Protein AF-A0A1I7NCZ2-F1 (afdb_monomer_lite)

Sequence (89 aa):
MRDLIFVCAAAAIGFVGVMVLATPDRGASMVSRAIAGFGQNCNIKGNVSIGSGERIYHVPGQRYYAETTIRPEYGERWFCSEAEARSAG

Foldseek 3Di:
DVVVVVVVVVVVVVVLVVCCVVPVVVSVVVVCVVCVVVDQPLLKWWDADPVPRDIDIDHPPDPCSVVDDADCVSVIDGGRDVVVSVVVD

Structure (mmCIF, N/CA/C/O backbone):
data_AF-A0A1I7NCZ2-F1
#
_entry.id   AF-A0A1I7NCZ2-F1
#
loop_
_atom_site.group_PDB
_atom_site.id
_atom_site.type_symbol
_atom_site.label_atom_id
_atom_site.label_alt_id
_atom_site.label_comp_id
_atom_site.label_asym_id
_atom_site.label_entity_id
_atom_site.label_seq_id
_atom_site.pdbx_PDB_ins_code
_atom_site.Cartn_x
_atom_site.Cartn_y
_atom_site.Cartn_z
_atom_site.occupancy
_atom_site.B_iso_or_equiv
_atom_site.auth_seq_id
_atom_site.auth_comp_id
_atom_site.auth_asym_id
_atom_site.auth_atom_id
_atom_site.pdbx_PDB_model_num
ATOM 1 N N . MET A 1 1 ? 33.686 -21.018 -3.455 1.00 63.88 1 MET A N 1
ATOM 2 C CA . MET A 1 1 ? 32.701 -19.936 -3.179 1.00 63.88 1 MET A CA 1
ATOM 3 C C . MET A 1 1 ? 31.261 -20.381 -3.431 1.00 63.88 1 MET A C 1
ATOM 5 O O . MET A 1 1 ? 30.420 -20.094 -2.593 1.00 63.88 1 MET A O 1
ATOM 9 N N . ARG A 1 2 ? 30.962 -21.103 -4.524 1.00 62.09 2 ARG A N 1
ATOM 10 C CA . ARG A 1 2 ? 29.612 -21.633 -4.812 1.00 62.09 2 ARG A CA 1
ATOM 11 C C . ARG A 1 2 ? 29.158 -22.683 -3.787 1.00 62.09 2 ARG A C 1
ATOM 13 O O . ARG A 1 2 ? 28.018 -22.637 -3.350 1.00 62.09 2 ARG A O 1
ATOM 20 N N . ASP A 1 3 ? 30.070 -23.533 -3.322 1.00 69.94 3 ASP A N 1
ATOM 21 C CA . ASP A 1 3 ? 29.776 -24.611 -2.359 1.00 69.94 3 ASP A CA 1
ATOM 22 C C . ASP A 1 3 ? 29.358 -24.081 -0.982 1.00 69.94 3 ASP A C 1
ATOM 24 O O . ASP A 1 3 ? 28.463 -24.622 -0.342 1.00 69.94 3 ASP A O 1
ATOM 28 N N . LEU A 1 4 ? 29.940 -22.954 -0.560 1.00 65.69 4 LEU A N 1
ATOM 29 C CA . LEU A 1 4 ? 29.584 -22.290 0.694 1.00 65.69 4 LEU A CA 1
ATOM 30 C C . LEU A 1 4 ? 28.161 -21.713 0.649 1.00 65.69 4 LEU A C 1
ATOM 32 O O . LEU A 1 4 ? 27.433 -21.786 1.632 1.00 65.69 4 LEU A O 1
ATOM 36 N N . ILE A 1 5 ? 27.738 -21.192 -0.506 1.00 68.94 5 ILE A N 1
ATOM 37 C CA . ILE A 1 5 ? 26.373 -20.684 -0.698 1.00 68.94 5 ILE A CA 1
ATOM 38 C C . ILE A 1 5 ? 25.362 -21.836 -0.614 1.00 68.94 5 ILE A C 1
ATOM 40 O O . ILE A 1 5 ? 24.335 -21.692 0.047 1.00 68.94 5 ILE A O 1
ATOM 44 N N . PHE A 1 6 ? 25.665 -22.992 -1.217 1.00 67.56 6 PHE A N 1
ATOM 45 C CA . PHE A 1 6 ? 24.786 -24.167 -1.164 1.00 67.56 6 PHE A CA 1
ATOM 46 C C . PHE A 1 6 ? 24.638 -24.736 0.251 1.00 67.56 6 PHE A C 1
ATOM 48 O O . PHE A 1 6 ? 23.523 -25.057 0.663 1.00 67.56 6 PHE A O 1
ATOM 55 N N . VAL A 1 7 ? 25.728 -24.809 1.018 1.00 70.81 7 VAL A N 1
ATOM 56 C CA . VAL A 1 7 ? 25.695 -25.288 2.411 1.00 70.81 7 VAL A CA 1
ATOM 57 C C . VAL A 1 7 ? 24.873 -24.348 3.298 1.00 70.81 7 VAL A C 1
ATOM 59 O O . VAL A 1 7 ? 24.024 -24.808 4.062 1.00 70.81 7 VAL A O 1
ATOM 62 N N . CYS A 1 8 ? 25.053 -23.032 3.154 1.00 65.25 8 CYS A N 1
ATOM 63 C CA . CYS A 1 8 ? 24.271 -22.046 3.900 1.00 65.25 8 CYS A CA 1
ATOM 64 C C . CYS A 1 8 ? 22.778 -22.092 3.538 1.00 65.25 8 CYS A C 1
ATOM 66 O O . CYS A 1 8 ? 21.929 -22.012 4.425 1.00 65.25 8 CYS A O 1
ATOM 68 N N . ALA A 1 9 ? 22.448 -22.266 2.254 1.00 66.06 9 ALA A N 1
ATOM 69 C CA . ALA A 1 9 ? 2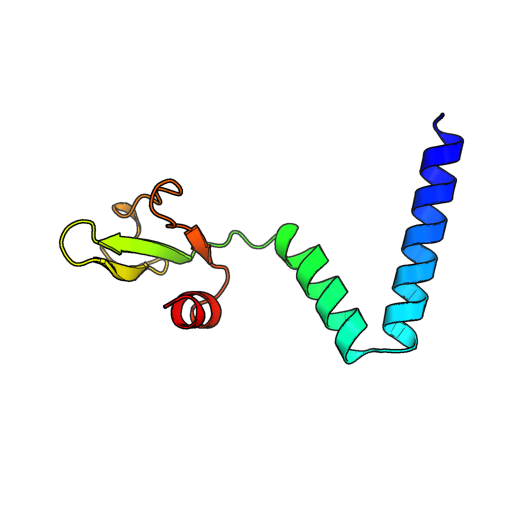1.063 -22.376 1.801 1.00 66.06 9 ALA A CA 1
ATOM 70 C C . ALA A 1 9 ? 20.374 -23.636 2.354 1.00 66.06 9 ALA A C 1
ATOM 72 O O . ALA A 1 9 ? 19.255 -23.551 2.858 1.00 66.06 9 ALA A O 1
ATOM 73 N N . ALA A 1 10 ? 21.051 -24.789 2.332 1.00 69.06 10 ALA A N 1
ATOM 74 C CA . ALA A 1 10 ? 20.511 -26.040 2.866 1.00 69.06 10 ALA A CA 1
ATOM 75 C C . ALA A 1 10 ? 20.281 -25.977 4.387 1.00 69.06 10 ALA A C 1
ATOM 77 O O . ALA A 1 10 ? 19.235 -26.411 4.874 1.00 69.06 10 ALA A O 1
ATOM 78 N N . ALA A 1 11 ? 21.216 -25.381 5.135 1.00 68.75 11 ALA A N 1
ATOM 79 C CA . ALA A 1 11 ? 21.080 -25.194 6.579 1.00 68.75 11 ALA A CA 1
ATOM 80 C C . ALA A 1 11 ? 19.917 -24.248 6.938 1.00 68.75 11 ALA A C 1
ATOM 82 O O . ALA A 1 11 ? 19.151 -24.534 7.860 1.00 68.75 11 ALA A O 1
ATOM 83 N N . ALA A 1 12 ? 19.737 -23.159 6.182 1.00 69.12 12 ALA A N 1
ATOM 84 C CA . ALA A 1 12 ? 18.634 -22.221 6.385 1.00 69.12 12 ALA A CA 1
ATOM 85 C C . ALA A 1 12 ? 17.265 -22.868 6.113 1.00 69.12 12 ALA A C 1
ATOM 87 O O . ALA A 1 12 ? 16.343 -22.715 6.913 1.00 69.12 12 ALA A O 1
ATOM 88 N N . ILE A 1 13 ? 17.140 -23.646 5.032 1.00 73.81 13 ILE A N 1
ATOM 89 C CA . ILE A 1 13 ? 15.897 -24.362 4.697 1.00 73.81 13 ILE A CA 1
ATOM 90 C C . ILE A 1 13 ? 15.571 -25.414 5.768 1.00 73.81 13 ILE A C 1
ATOM 92 O O . ILE A 1 13 ? 14.424 -25.501 6.209 1.00 73.81 13 ILE A O 1
ATOM 96 N N . GLY A 1 14 ? 16.571 -26.169 6.238 1.00 72.50 14 GLY A N 1
ATOM 97 C CA . GLY A 1 14 ? 16.392 -27.150 7.312 1.00 72.50 14 GLY A CA 1
ATOM 98 C C . GLY A 1 14 ? 15.906 -26.518 8.621 1.00 72.50 14 GLY A C 1
ATOM 99 O O . GLY A 1 14 ? 14.975 -27.023 9.246 1.00 72.50 14 GLY A O 1
ATOM 100 N N . PHE A 1 15 ? 16.472 -25.371 9.004 1.00 71.31 15 PHE A N 1
ATOM 101 C CA . PHE A 1 15 ? 16.069 -24.645 10.210 1.00 71.31 15 PHE A CA 1
ATOM 102 C C . PHE A 1 15 ? 14.638 -24.089 10.117 1.00 71.31 15 PHE A C 1
ATOM 104 O O . PHE A 1 15 ? 13.869 -24.192 11.075 1.00 71.31 15 PHE A O 1
ATOM 111 N N . VAL A 1 16 ? 14.246 -23.566 8.950 1.00 74.31 16 VAL A N 1
ATOM 112 C CA . VAL A 1 16 ? 12.868 -23.113 8.694 1.00 74.31 16 VAL A CA 1
ATOM 113 C C . VAL A 1 16 ? 11.885 -24.287 8.750 1.00 74.31 16 VAL A C 1
ATOM 115 O O . VAL A 1 16 ? 10.834 -24.166 9.378 1.00 74.31 16 VAL A O 1
ATOM 118 N N . GLY A 1 17 ? 12.233 -25.441 8.171 1.00 70.25 17 GLY A N 1
ATOM 119 C CA . GLY A 1 17 ? 11.397 -26.645 8.221 1.00 70.25 17 GLY A CA 1
ATOM 120 C C . GLY A 1 17 ? 11.126 -27.131 9.650 1.00 70.25 17 GLY A C 1
ATOM 121 O O . GLY A 1 17 ? 9.983 -27.434 9.993 1.00 70.25 17 GLY A O 1
ATOM 122 N N . VAL A 1 18 ? 12.147 -27.127 10.515 1.00 75.06 18 VAL A N 1
ATOM 123 C CA . VAL A 1 18 ? 12.000 -27.481 11.939 1.00 75.06 18 VAL A CA 1
ATOM 124 C C . VAL A 1 18 ? 11.145 -26.454 12.694 1.00 75.06 18 VAL A C 1
ATOM 126 O O . VAL A 1 18 ? 10.299 -26.845 13.495 1.00 75.06 18 VAL A O 1
ATOM 129 N N . MET A 1 19 ? 11.298 -25.154 12.414 1.00 69.44 19 MET A N 1
ATOM 130 C CA . MET A 1 19 ? 10.482 -24.084 13.016 1.00 69.44 19 MET A CA 1
ATOM 131 C C . MET A 1 19 ? 8.993 -24.191 12.654 1.00 69.44 19 MET A C 1
ATOM 133 O O . MET A 1 19 ? 8.136 -23.965 13.512 1.00 69.44 19 MET A O 1
ATOM 137 N N . VAL A 1 20 ? 8.669 -24.565 11.412 1.00 73.50 20 VAL A N 1
ATOM 138 C CA . VAL A 1 20 ? 7.283 -24.801 10.973 1.00 73.50 20 VAL A CA 1
ATOM 139 C C . VAL A 1 20 ? 6.683 -26.031 11.655 1.00 73.50 20 VAL A C 1
ATOM 141 O O . VAL A 1 20 ? 5.533 -25.971 12.082 1.00 73.50 20 VAL A O 1
ATOM 144 N N . LEU A 1 21 ? 7.450 -27.115 11.819 1.00 72.31 21 LEU A N 1
ATOM 145 C CA . LEU A 1 21 ? 6.958 -28.318 12.501 1.00 72.31 21 LEU A CA 1
ATOM 146 C C . LEU A 1 21 ? 6.783 -28.125 14.015 1.00 72.31 21 LEU A C 1
ATOM 148 O O . LEU A 1 21 ? 5.794 -28.582 14.580 1.00 72.31 21 LEU A O 1
ATOM 152 N N . ALA A 1 22 ? 7.744 -27.482 14.683 1.00 76.31 22 ALA A N 1
ATOM 153 C CA . ALA A 1 22 ? 7.754 -27.358 16.141 1.00 76.31 22 ALA A CA 1
ATOM 154 C C . ALA A 1 22 ? 6.884 -26.202 16.658 1.00 76.31 22 ALA A C 1
ATOM 156 O O . ALA A 1 22 ? 6.414 -26.238 17.794 1.00 76.31 22 ALA A O 1
ATOM 157 N N . THR A 1 23 ? 6.680 -25.161 15.845 1.00 71.00 23 THR A N 1
ATOM 158 C CA . THR A 1 23 ? 5.907 -23.967 16.216 1.00 71.00 23 THR A CA 1
ATOM 159 C C . THR A 1 23 ? 5.015 -23.509 15.058 1.00 71.00 23 THR A C 1
ATOM 161 O O . THR A 1 23 ? 5.299 -22.480 14.443 1.00 71.00 23 THR A O 1
ATOM 164 N N . PRO A 1 24 ? 3.933 -24.243 14.738 1.00 66.12 24 PRO A N 1
ATOM 165 C CA . PRO A 1 24 ? 3.142 -24.026 13.525 1.00 66.12 24 PRO A CA 1
ATOM 166 C C . PRO A 1 24 ? 2.606 -22.595 13.382 1.00 66.12 24 PRO A C 1
ATOM 168 O O . PRO A 1 24 ? 2.727 -22.019 12.304 1.00 66.12 24 PRO A O 1
ATOM 171 N N . ASP A 1 25 ? 2.135 -21.960 14.460 1.00 71.25 25 ASP A N 1
ATOM 172 C CA . ASP A 1 25 ? 1.593 -20.590 14.399 1.00 71.25 25 ASP A CA 1
ATOM 173 C C . ASP A 1 25 ? 2.662 -19.540 14.042 1.00 71.25 25 ASP A C 1
ATOM 175 O O . ASP A 1 25 ? 2.434 -18.609 13.261 1.00 71.25 25 ASP A O 1
ATOM 179 N N . ARG A 1 26 ? 3.873 -19.696 14.593 1.00 71.69 26 ARG A N 1
ATOM 180 C CA . ARG A 1 26 ? 4.999 -18.781 14.345 1.00 71.69 26 ARG A CA 1
ATOM 181 C C . ARG A 1 26 ? 5.692 -19.089 13.021 1.00 71.69 26 ARG A C 1
ATOM 183 O O . ARG A 1 26 ? 6.045 -18.163 12.294 1.00 71.69 26 ARG A O 1
ATOM 190 N N . GLY A 1 27 ? 5.845 -20.369 12.693 1.00 68.75 27 GLY A N 1
ATOM 191 C CA . GLY A 1 27 ? 6.417 -20.838 11.437 1.00 68.75 27 GLY A CA 1
ATOM 192 C C . GLY A 1 27 ? 5.561 -20.441 10.238 1.00 68.75 27 GLY A C 1
ATOM 193 O O . GLY A 1 27 ? 6.085 -19.863 9.289 1.00 68.75 27 GLY A O 1
ATOM 194 N N . ALA A 1 28 ? 4.241 -20.634 10.309 1.00 69.19 28 ALA A N 1
ATOM 195 C CA . ALA A 1 28 ? 3.313 -20.183 9.273 1.00 69.19 28 ALA A CA 1
ATOM 196 C C . ALA A 1 28 ? 3.328 -18.655 9.112 1.00 69.19 28 ALA A C 1
ATOM 198 O O . ALA A 1 28 ? 3.342 -18.161 7.989 1.00 69.19 28 ALA A O 1
ATOM 199 N N . SER A 1 29 ? 3.410 -17.894 10.210 1.00 71.88 29 SER A N 1
ATOM 200 C CA . SER A 1 29 ? 3.534 -16.429 10.152 1.00 71.88 29 SER A CA 1
ATOM 201 C C . SER A 1 29 ? 4.840 -15.976 9.490 1.00 71.88 29 SER A C 1
ATOM 203 O O . SER A 1 29 ? 4.841 -15.026 8.709 1.00 71.88 29 SER A O 1
ATOM 205 N N . MET A 1 30 ? 5.960 -16.650 9.767 1.00 71.06 30 MET A N 1
ATOM 206 C CA . MET A 1 30 ? 7.251 -16.354 9.138 1.00 71.06 30 MET A CA 1
ATOM 207 C C . MET A 1 30 ? 7.237 -16.683 7.644 1.00 71.06 30 MET A C 1
ATOM 209 O O . MET A 1 30 ? 7.687 -15.865 6.846 1.00 71.06 30 MET A O 1
ATOM 213 N N . VAL A 1 31 ? 6.672 -17.832 7.261 1.00 71.56 31 VAL A N 1
ATOM 214 C CA . VAL A 1 31 ? 6.494 -18.216 5.854 1.00 71.56 31 VAL A CA 1
ATOM 215 C C . VAL A 1 31 ? 5.572 -17.226 5.147 1.00 71.56 31 VAL A C 1
ATOM 217 O O . VAL A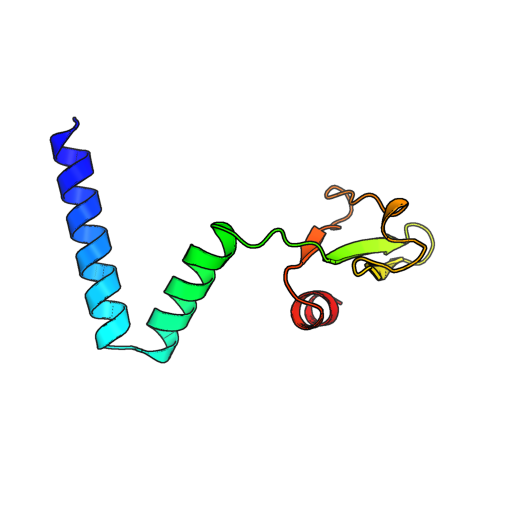 1 31 ? 5.967 -16.704 4.112 1.00 71.56 31 VAL A O 1
ATOM 220 N N . SER A 1 32 ? 4.417 -16.880 5.728 1.00 72.75 32 SER A N 1
ATOM 221 C CA . SER A 1 32 ? 3.500 -15.861 5.195 1.00 72.75 32 SER A CA 1
ATOM 222 C C . SER A 1 32 ? 4.181 -14.512 4.999 1.00 72.75 32 SER A C 1
ATOM 224 O O . SER A 1 32 ? 4.013 -13.900 3.953 1.00 72.75 32 SER A O 1
ATOM 226 N N . ARG A 1 33 ? 4.993 -14.047 5.955 1.00 71.44 33 ARG A N 1
ATOM 227 C CA . ARG A 1 33 ? 5.757 -12.796 5.807 1.00 71.44 33 ARG A CA 1
ATOM 228 C C . ARG A 1 33 ? 6.852 -12.902 4.750 1.00 71.44 33 ARG A C 1
ATOM 230 O O . ARG A 1 33 ? 7.085 -11.933 4.036 1.00 71.44 33 ARG A O 1
ATOM 237 N N . ALA A 1 34 ? 7.508 -14.056 4.643 1.00 68.19 34 ALA A N 1
ATOM 238 C CA . ALA A 1 34 ? 8.530 -14.296 3.634 1.00 68.19 34 ALA A CA 1
ATOM 239 C C . ALA A 1 34 ? 7.924 -14.297 2.225 1.00 68.19 34 ALA A C 1
ATOM 241 O O . ALA A 1 34 ? 8.469 -13.642 1.346 1.00 68.19 34 ALA A O 1
ATOM 242 N N . ILE A 1 35 ? 6.774 -14.952 2.019 1.00 66.38 35 ILE A N 1
ATOM 243 C CA . ILE A 1 35 ? 6.084 -15.017 0.719 1.00 66.38 35 ILE A CA 1
ATOM 244 C C . ILE A 1 35 ? 5.210 -13.796 0.416 1.00 66.38 35 ILE A C 1
ATOM 246 O O . ILE A 1 35 ? 4.921 -13.552 -0.753 1.00 66.38 35 ILE A O 1
ATOM 250 N N . ALA A 1 36 ? 4.830 -12.993 1.417 1.00 62.59 36 ALA A N 1
ATOM 251 C CA . ALA A 1 36 ? 4.105 -11.735 1.208 1.00 62.59 36 ALA A CA 1
ATOM 252 C C . ALA A 1 36 ? 4.876 -10.771 0.291 1.00 62.59 36 ALA A C 1
ATOM 254 O O . ALA A 1 36 ? 4.260 -9.992 -0.429 1.00 62.59 36 ALA A O 1
ATOM 255 N N . GLY A 1 37 ? 6.211 -10.868 0.259 1.00 55.12 37 GLY A N 1
ATOM 256 C CA . GLY A 1 37 ? 7.055 -10.107 -0.663 1.00 55.12 37 GLY A CA 1
ATOM 257 C C . GLY A 1 37 ? 7.179 -10.690 -2.078 1.00 55.12 37 GLY A C 1
ATOM 258 O O . GLY A 1 37 ? 7.684 -9.999 -2.957 1.00 55.12 37 GLY A O 1
ATOM 259 N N . PHE A 1 38 ? 6.741 -11.932 -2.327 1.00 53.34 38 PHE A N 1
ATOM 260 C CA . PHE A 1 38 ? 7.030 -12.664 -3.573 1.00 53.34 38 PHE A CA 1
ATOM 261 C C . PHE A 1 38 ? 5.901 -12.678 -4.615 1.00 53.34 38 PHE A C 1
ATOM 263 O O . PHE A 1 38 ? 6.056 -13.321 -5.651 1.00 53.34 38 PHE A O 1
ATOM 270 N N . GLY A 1 39 ? 4.786 -11.973 -4.415 1.00 52.81 39 GLY A N 1
ATOM 271 C CA . GLY A 1 39 ? 3.746 -11.985 -5.454 1.00 52.81 39 GLY A CA 1
ATOM 272 C C . GLY A 1 39 ? 2.444 -11.253 -5.181 1.00 52.81 39 GLY A C 1
ATOM 273 O O . GLY A 1 39 ? 1.498 -11.442 -5.938 1.00 52.81 39 GLY A O 1
ATOM 274 N N . GLN A 1 40 ? 2.359 -10.430 -4.139 1.00 58.78 40 GLN A N 1
ATOM 275 C CA . GLN A 1 40 ? 1.206 -9.554 -3.969 1.00 58.78 40 GLN A CA 1
ATOM 276 C C . GLN A 1 40 ? 1.597 -8.167 -4.468 1.00 58.78 40 GLN A C 1
ATOM 278 O O . GLN A 1 40 ? 2.413 -7.486 -3.850 1.00 58.78 40 GLN A O 1
ATOM 283 N N . ASN A 1 41 ? 1.029 -7.737 -5.596 1.00 72.75 41 ASN A N 1
ATOM 284 C CA . ASN A 1 41 ? 1.043 -6.323 -5.953 1.00 72.75 41 ASN A CA 1
ATOM 285 C C . ASN A 1 41 ? 0.195 -5.598 -4.906 1.00 72.75 41 ASN A C 1
ATOM 287 O O . ASN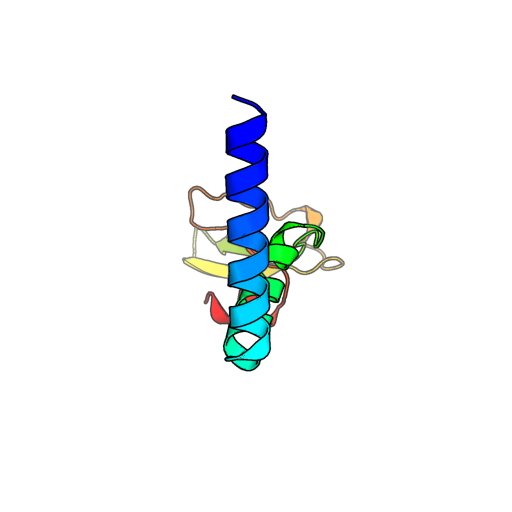 A 1 41 ? -1.015 -5.470 -5.076 1.00 72.75 41 ASN A O 1
ATOM 291 N N . CYS A 1 42 ? 0.822 -5.173 -3.808 1.00 87.38 42 CYS A N 1
ATOM 292 C CA . CYS A 1 42 ? 0.190 -4.385 -2.761 1.00 87.38 42 CYS A CA 1
ATOM 293 C C . CYS A 1 42 ? -0.326 -3.097 -3.407 1.00 87.38 42 CYS A C 1
ATOM 295 O O . CYS A 1 42 ? 0.428 -2.201 -3.781 1.00 87.38 42 CYS A O 1
ATOM 297 N N . ASN A 1 43 ? -1.628 -3.084 -3.663 1.00 89.81 43 ASN A N 1
ATOM 298 C CA . ASN A 1 43 ? -2.315 -2.142 -4.537 1.00 89.81 43 ASN A CA 1
ATOM 299 C C . ASN A 1 43 ? -3.225 -1.209 -3.742 1.00 89.81 43 ASN A C 1
ATOM 301 O O . ASN A 1 43 ? -4.040 -0.511 -4.327 1.00 89.81 43 ASN A O 1
ATOM 305 N N . ILE A 1 44 ? -3.106 -1.190 -2.418 1.00 92.00 44 ILE A N 1
ATOM 306 C CA . ILE A 1 44 ? -3.814 -0.237 -1.575 1.00 92.00 44 ILE A CA 1
ATOM 307 C C . ILE A 1 44 ? -2.846 0.898 -1.289 1.00 92.00 44 ILE A C 1
ATOM 309 O O . ILE A 1 44 ? -1.776 0.681 -0.729 1.00 92.00 44 ILE A O 1
ATOM 313 N N . LYS A 1 45 ? -3.196 2.109 -1.710 1.00 92.81 45 LYS A N 1
ATOM 314 C CA . LYS A 1 45 ? -2.353 3.300 -1.572 1.00 92.81 45 LYS A CA 1
ATOM 315 C C . LYS A 1 45 ? -2.715 4.022 -0.279 1.00 92.81 45 LYS A C 1
ATOM 317 O O . LYS A 1 45 ? -3.826 4.527 -0.205 1.00 92.81 45 LYS A O 1
ATOM 322 N N . GLY A 1 46 ? -1.822 4.088 0.707 1.00 94.00 46 GLY A N 1
ATOM 323 C CA . GLY A 1 46 ? -2.010 4.901 1.912 1.00 94.00 46 GLY A CA 1
ATOM 324 C C . GLY A 1 46 ? -1.228 6.209 1.853 1.00 94.00 46 GLY A C 1
ATOM 325 O O . GLY A 1 46 ? 0.002 6.177 1.912 1.00 94.00 46 GLY A O 1
ATOM 326 N N . ASN A 1 47 ? -1.928 7.336 1.747 1.00 94.19 47 ASN A N 1
ATOM 327 C CA . ASN A 1 47 ? -1.364 8.680 1.658 1.00 94.19 47 ASN A CA 1
ATOM 328 C C . ASN A 1 47 ? -1.632 9.511 2.922 1.00 94.19 47 ASN A C 1
ATOM 330 O O . ASN A 1 47 ? -2.482 9.171 3.748 1.00 94.19 47 ASN A O 1
ATOM 334 N N . VAL A 1 48 ? -0.901 10.617 3.063 1.00 92.00 48 VAL A N 1
ATOM 335 C CA . VAL A 1 48 ? -1.069 11.577 4.155 1.00 92.00 48 VAL A CA 1
ATOM 336 C C . VAL A 1 48 ? -1.409 12.936 3.559 1.00 92.00 48 VAL A C 1
ATOM 338 O O . VAL A 1 48 ? -0.640 13.523 2.800 1.00 92.00 48 VAL A O 1
ATOM 341 N N . SER A 1 49 ? -2.575 13.470 3.913 1.00 87.81 49 SER A N 1
ATOM 342 C CA . SER A 1 49 ? -2.970 14.819 3.517 1.00 87.81 49 SER A CA 1
ATOM 343 C C . SER A 1 49 ? -2.023 15.839 4.148 1.00 87.81 49 SER A C 1
ATOM 345 O O . SER A 1 49 ? -2.015 16.018 5.362 1.00 87.81 49 SER A O 1
ATOM 347 N N . ILE A 1 50 ? -1.232 16.542 3.335 1.00 83.62 50 ILE A N 1
ATOM 348 C CA . ILE A 1 50 ? -0.218 17.497 3.824 1.00 83.62 50 ILE A CA 1
ATOM 349 C C . ILE A 1 50 ? -0.859 18.661 4.602 1.00 83.62 50 ILE A C 1
ATOM 351 O O . ILE A 1 50 ? -0.243 19.214 5.508 1.00 83.62 50 ILE A O 1
ATOM 355 N N . GLY A 1 51 ? -2.102 19.028 4.270 1.00 83.69 51 GLY A N 1
ATOM 356 C CA . GLY A 1 51 ? -2.811 20.132 4.922 1.00 83.69 51 GLY A CA 1
ATOM 357 C C . GLY A 1 51 ? -3.442 19.764 6.267 1.00 83.69 51 GLY A C 1
ATOM 358 O O . GLY A 1 51 ? -3.436 20.581 7.182 1.00 83.69 51 GLY A O 1
ATOM 359 N N . SER A 1 52 ? -3.990 18.550 6.393 1.00 85.88 52 SER A N 1
ATOM 360 C CA . SER A 1 52 ? -4.727 18.104 7.590 1.00 85.88 52 SER A CA 1
ATOM 361 C C . SER A 1 52 ? -3.972 17.084 8.446 1.00 85.88 52 SER A C 1
ATOM 363 O O . SER A 1 52 ? -4.364 16.835 9.582 1.00 85.88 52 SER A O 1
ATOM 365 N N . GLY A 1 53 ? -2.911 16.471 7.919 1.00 87.75 53 GLY A N 1
ATOM 366 C CA . GLY A 1 53 ? -2.232 15.329 8.536 1.00 87.75 53 GLY A CA 1
ATOM 367 C C . GLY A 1 53 ? -3.068 14.045 8.539 1.00 87.75 53 GLY A C 1
ATOM 368 O O . GLY A 1 53 ? -2.688 13.068 9.183 1.00 87.75 53 GLY A O 1
ATOM 369 N N . GLU A 1 54 ? -4.213 14.043 7.852 1.00 89.81 54 GLU A N 1
ATOM 370 C CA . GLU A 1 54 ? -5.116 12.899 7.793 1.00 89.81 54 GLU A CA 1
ATOM 371 C C . GLU A 1 54 ? -4.493 11.764 6.984 1.00 89.81 54 GLU A C 1
ATOM 373 O O . GLU A 1 54 ? -3.944 11.983 5.902 1.00 89.81 54 GLU A O 1
ATOM 378 N N . ARG A 1 55 ? -4.597 10.549 7.516 1.00 91.56 55 ARG A N 1
ATOM 379 C CA . ARG A 1 55 ? -4.163 9.333 6.840 1.00 91.56 55 ARG A CA 1
ATOM 380 C C . ARG A 1 55 ? -5.350 8.732 6.109 1.00 91.56 55 ARG A C 1
ATOM 382 O O . ARG A 1 55 ? -6.389 8.459 6.704 1.00 91.56 55 ARG A O 1
ATOM 389 N N . ILE A 1 56 ? -5.200 8.569 4.805 1.00 92.25 56 ILE A N 1
ATOM 390 C CA . ILE A 1 56 ? -6.263 8.112 3.916 1.00 92.25 56 ILE A CA 1
ATOM 391 C C . ILE A 1 56 ? -5.713 6.918 3.144 1.00 92.25 56 ILE A C 1
ATOM 393 O O . ILE A 1 56 ? -4.533 6.879 2.800 1.00 92.25 56 ILE A O 1
ATOM 397 N N . TYR A 1 57 ? -6.549 5.913 2.890 1.00 93.19 57 TYR A N 1
ATOM 398 C CA . TYR A 1 57 ? -6.188 4.826 1.988 1.00 93.19 57 TYR A CA 1
ATOM 399 C C . TYR A 1 57 ? -7.151 4.754 0.811 1.00 93.19 57 TYR A C 1
ATOM 401 O O . TYR A 1 57 ? -8.356 4.969 0.942 1.00 93.19 57 TYR A O 1
ATOM 409 N N . HIS A 1 58 ? -6.596 4.411 -0.346 1.00 93.50 58 HIS A N 1
ATOM 410 C CA . HIS A 1 58 ? -7.319 4.240 -1.589 1.00 93.50 58 HIS A CA 1
ATOM 411 C C . HIS A 1 58 ? -7.182 2.808 -2.086 1.00 93.50 58 HIS A C 1
ATOM 413 O O . HIS A 1 58 ? -6.071 2.281 -2.202 1.00 93.50 58 HIS A O 1
ATOM 419 N N . VAL A 1 59 ? -8.315 2.206 -2.436 1.00 92.56 59 VAL A N 1
ATOM 420 C CA . VAL A 1 59 ? -8.373 0.886 -3.077 1.00 92.56 59 VAL A CA 1
ATOM 421 C C . VAL A 1 59 ? -8.579 1.027 -4.590 1.00 92.56 59 VAL A C 1
ATOM 423 O O . VAL A 1 59 ? -9.158 2.026 -5.040 1.00 92.56 59 VAL A O 1
ATOM 426 N N . PRO A 1 60 ? -8.137 0.049 -5.401 1.00 90.56 60 PRO A N 1
ATOM 427 C CA . PRO A 1 60 ? -8.377 0.062 -6.840 1.00 90.56 60 PRO A CA 1
ATOM 428 C C . PRO A 1 60 ? -9.869 0.199 -7.170 1.00 90.56 60 PRO A C 1
ATOM 430 O O . PRO A 1 60 ? -10.713 -0.441 -6.550 1.00 90.56 60 PRO A O 1
ATOM 433 N N . GLY A 1 61 ? -10.196 1.037 -8.1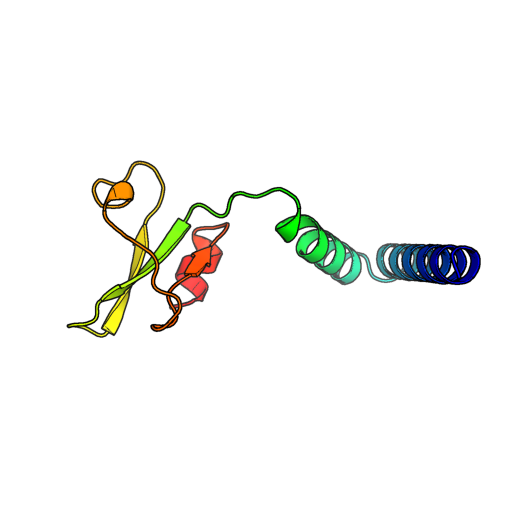56 1.00 88.88 61 GLY A N 1
ATOM 434 C CA . GLY A 1 61 ? -11.578 1.313 -8.568 1.00 88.88 61 GLY A CA 1
ATOM 435 C C . GLY A 1 61 ? -12.221 2.533 -7.897 1.00 88.88 61 GLY A C 1
ATOM 436 O O . GLY A 1 61 ? -13.260 2.998 -8.359 1.00 88.88 61 GLY A O 1
ATOM 437 N N . GLN A 1 62 ? -11.602 3.115 -6.864 1.00 90.69 62 GLN A N 1
ATOM 438 C CA . GLN A 1 62 ? -12.030 4.414 -6.335 1.00 90.69 62 GLN A CA 1
ATOM 439 C C . GLN A 1 62 ? -11.615 5.565 -7.258 1.00 90.69 62 GLN A C 1
ATOM 441 O O . GLN A 1 62 ? -10.566 5.500 -7.900 1.00 90.69 62 GLN A O 1
ATOM 446 N N . ARG A 1 63 ? -12.394 6.661 -7.272 1.00 90.38 63 ARG A N 1
ATOM 447 C CA . ARG A 1 63 ? -12.159 7.782 -8.206 1.00 90.38 63 ARG A CA 1
ATOM 448 C C . ARG A 1 63 ? -10.750 8.367 -8.103 1.00 90.38 63 ARG A C 1
ATOM 450 O O . ARG A 1 63 ? -10.123 8.606 -9.121 1.00 90.38 63 ARG A O 1
ATOM 457 N N . TYR A 1 64 ? -10.245 8.523 -6.880 1.00 88.81 64 TYR A N 1
ATOM 458 C CA . TYR A 1 64 ? -8.950 9.156 -6.625 1.00 88.81 64 TYR A CA 1
ATOM 459 C C . TYR A 1 64 ? -7.782 8.169 -6.629 1.00 88.81 64 TYR A C 1
ATOM 461 O O . TYR A 1 64 ? -6.638 8.576 -6.480 1.00 88.81 64 TYR A O 1
ATOM 469 N N . TYR A 1 65 ? -8.028 6.872 -6.837 1.00 92.12 65 TYR A N 1
ATOM 470 C CA . TYR A 1 65 ? -6.964 5.872 -6.786 1.00 92.12 65 TYR A CA 1
ATOM 471 C C . TYR A 1 65 ? -5.855 6.137 -7.813 1.00 92.12 65 TYR A C 1
ATOM 473 O O . TYR A 1 65 ? -4.675 5.964 -7.510 1.00 92.12 65 TYR A O 1
ATOM 481 N N . ALA A 1 66 ? -6.219 6.545 -9.032 1.00 91.38 66 ALA A N 1
ATOM 482 C CA . ALA A 1 66 ? -5.254 6.827 -10.094 1.00 91.38 66 ALA A CA 1
ATOM 483 C C . ALA A 1 66 ? -4.471 8.125 -9.840 1.00 91.38 66 ALA A C 1
ATOM 485 O O . ALA A 1 66 ? -3.282 8.185 -10.139 1.00 91.38 66 ALA A O 1
ATOM 486 N N . GLU A 1 67 ? -5.130 9.126 -9.257 1.00 91.00 67 GLU A N 1
ATOM 487 C CA . GLU A 1 67 ? -4.567 10.449 -8.969 1.00 91.00 67 GLU A CA 1
ATOM 488 C C . GLU A 1 67 ? -3.623 10.416 -7.759 1.00 91.00 67 GLU A C 1
ATOM 490 O O . GLU A 1 67 ? -2.591 11.089 -7.749 1.00 91.00 67 GLU A O 1
ATOM 495 N N . THR A 1 68 ? -3.933 9.591 -6.754 1.00 90.88 68 THR A N 1
ATOM 496 C CA . THR A 1 68 ? -3.094 9.454 -5.565 1.00 90.88 68 THR A CA 1
ATOM 497 C C . THR A 1 68 ? -1.752 8.830 -5.933 1.00 90.88 68 THR A C 1
ATOM 499 O O . THR A 1 68 ? -1.665 7.675 -6.365 1.00 90.88 68 THR A O 1
ATOM 502 N N . THR A 1 69 ? -0.684 9.591 -5.719 1.00 90.75 69 THR A N 1
ATOM 503 C CA . THR A 1 69 ? 0.702 9.141 -5.853 1.00 90.75 69 THR A CA 1
ATOM 504 C C . THR A 1 69 ? 1.308 9.030 -4.469 1.00 90.75 69 THR A C 1
ATOM 506 O O . THR A 1 69 ? 1.233 9.980 -3.701 1.00 90.75 69 THR A O 1
ATOM 509 N N . ILE A 1 70 ? 1.898 7.876 -4.169 1.00 91.94 70 ILE A N 1
ATOM 510 C CA . ILE A 1 70 ? 2.527 7.620 -2.876 1.00 91.94 70 ILE A CA 1
ATOM 511 C C . ILE A 1 70 ? 3.898 8.284 -2.826 1.00 91.94 70 ILE A C 1
ATOM 513 O O . ILE A 1 70 ? 4.726 8.091 -3.719 1.00 91.94 70 ILE A O 1
ATOM 517 N N . ARG A 1 71 ? 4.120 9.030 -1.749 1.00 90.69 71 ARG A N 1
ATOM 518 C CA . ARG A 1 71 ? 5.318 9.801 -1.433 1.00 90.69 71 ARG A CA 1
ATOM 519 C C . ARG A 1 71 ? 5.941 9.290 -0.131 1.00 90.69 71 ARG A C 1
ATOM 521 O O . ARG A 1 71 ? 5.585 9.762 0.955 1.00 90.69 71 ARG A O 1
ATOM 528 N N . PRO A 1 72 ? 6.860 8.307 -0.206 1.00 88.69 72 PRO A N 1
ATOM 529 C CA . PRO A 1 72 ? 7.472 7.693 0.972 1.00 88.69 72 PRO A CA 1
ATOM 530 C C . PRO A 1 72 ? 8.167 8.688 1.905 1.00 88.69 72 PRO A C 1
ATOM 532 O O . PRO A 1 72 ? 8.2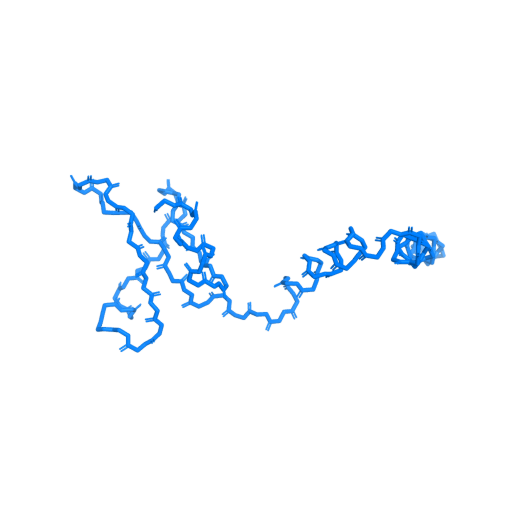64 8.438 3.104 1.00 88.69 72 PRO A O 1
ATOM 535 N N . GLU A 1 73 ? 8.610 9.835 1.386 1.00 90.25 73 GLU A N 1
ATOM 536 C CA . GLU A 1 73 ? 9.205 10.922 2.166 1.00 90.25 73 GLU A CA 1
ATOM 537 C C . GLU A 1 73 ? 8.270 11.498 3.244 1.00 90.25 73 GLU A C 1
ATOM 539 O O . GLU A 1 73 ? 8.747 12.080 4.216 1.00 90.25 73 GLU A O 1
ATOM 544 N N . TYR A 1 74 ? 6.957 11.300 3.109 1.00 87.44 74 TYR A N 1
ATOM 545 C CA . TYR A 1 74 ? 5.957 11.692 4.105 1.00 87.44 74 TYR A CA 1
ATOM 546 C C . TYR A 1 74 ? 5.383 10.508 4.887 1.00 87.44 74 TYR A C 1
ATOM 548 O O . TYR A 1 74 ? 4.385 10.648 5.592 1.00 87.44 74 TYR A O 1
ATOM 556 N N . GLY A 1 75 ? 6.013 9.335 4.788 1.00 88.56 75 GLY A N 1
ATOM 557 C CA . GLY A 1 75 ? 5.557 8.115 5.453 1.00 88.56 75 GLY A CA 1
ATOM 558 C C . GLY A 1 75 ? 4.395 7.409 4.748 1.00 88.56 75 GLY A C 1
ATOM 559 O O . GLY A 1 75 ? 3.833 6.465 5.309 1.00 88.56 75 GLY A O 1
ATOM 560 N N . GLU A 1 76 ? 4.050 7.835 3.533 1.00 93.38 76 GLU A N 1
ATOM 561 C CA . GLU A 1 76 ? 3.070 7.167 2.677 1.00 93.38 76 GLU A CA 1
ATOM 562 C C . GLU A 1 76 ? 3.617 5.830 2.167 1.00 93.38 76 GLU A C 1
ATOM 564 O O . GLU A 1 76 ? 4.815 5.684 1.912 1.00 93.38 76 GLU A O 1
ATOM 569 N N . ARG A 1 77 ? 2.747 4.830 2.006 1.00 92.81 77 ARG A N 1
ATOM 570 C CA . ARG A 1 77 ? 3.159 3.496 1.551 1.00 92.81 77 ARG A CA 1
ATOM 571 C C . ARG A 1 77 ? 2.015 2.708 0.938 1.00 92.81 77 ARG A C 1
ATOM 573 O O . ARG A 1 77 ? 0.842 3.045 1.090 1.00 92.81 77 ARG A O 1
ATOM 580 N N . TRP A 1 78 ? 2.378 1.629 0.257 1.00 91.94 78 TRP A N 1
ATOM 581 C CA . TRP A 1 78 ? 1.421 0.643 -0.217 1.00 91.94 78 TRP A CA 1
ATOM 582 C C . TRP A 1 78 ? 1.146 -0.410 0.852 1.00 91.94 78 TRP A C 1
ATOM 584 O O . TRP A 1 78 ? 2.042 -0.799 1.598 1.00 91.94 78 TRP A O 1
ATOM 594 N N . PHE A 1 79 ? -0.093 -0.882 0.876 1.00 91.69 79 PHE A N 1
ATOM 595 C CA . PHE A 1 79 ? -0.583 -1.940 1.745 1.00 91.69 79 PHE A CA 1
ATOM 596 C C . PHE A 1 79 ? -1.145 -3.082 0.909 1.00 91.69 79 PHE A C 1
ATOM 598 O O . PHE A 1 79 ? -1.597 -2.889 -0.226 1.00 91.69 79 PHE A O 1
ATOM 605 N N . CYS A 1 80 ? -1.117 -4.281 1.477 1.00 88.06 80 CYS A N 1
ATOM 606 C CA . CYS A 1 80 ? -1.584 -5.482 0.792 1.00 88.06 80 CYS A CA 1
ATOM 607 C C . CYS A 1 80 ? -3.007 -5.865 1.240 1.00 88.06 80 CYS A C 1
ATOM 609 O O . CYS A 1 80 ? -3.657 -6.686 0.601 1.00 88.06 80 CYS A O 1
ATOM 611 N N . SER A 1 81 ? -3.515 -5.253 2.320 1.00 87.94 81 SER A N 1
ATOM 612 C CA . SER A 1 81 ? -4.905 -5.389 2.769 1.00 87.94 81 SER A CA 1
ATOM 613 C C . SER A 1 81 ? -5.446 -4.094 3.383 1.00 87.94 81 SER A C 1
ATOM 615 O O . SER A 1 81 ? -4.700 -3.286 3.937 1.00 87.94 81 SER A O 1
ATOM 617 N N . GLU A 1 82 ? -6.764 -3.899 3.321 1.00 88.44 82 GLU A N 1
ATOM 618 C CA . GLU A 1 82 ? -7.404 -2.742 3.957 1.00 88.44 82 GLU A CA 1
ATOM 619 C C . GLU A 1 82 ? -7.276 -2.791 5.483 1.00 88.44 82 GLU A C 1
ATOM 621 O O . GLU A 1 82 ? -7.216 -1.755 6.134 1.00 88.44 82 GLU A O 1
ATOM 626 N N . ALA A 1 83 ? -7.229 -3.992 6.070 1.00 89.19 83 ALA A N 1
ATOM 627 C CA . ALA A 1 83 ? -7.003 -4.168 7.502 1.00 89.19 83 ALA A CA 1
ATOM 628 C C . ALA A 1 83 ? -5.625 -3.632 7.917 1.00 89.19 83 ALA A C 1
ATOM 630 O O . ALA A 1 83 ? -5.515 -2.922 8.912 1.00 89.19 83 ALA A O 1
ATOM 631 N N . GLU A 1 84 ? -4.595 -3.916 7.118 1.00 87.19 84 GLU A N 1
ATOM 632 C CA . GLU A 1 84 ? -3.249 -3.380 7.317 1.00 87.19 84 GLU A CA 1
ATOM 633 C C . GLU A 1 84 ? -3.235 -1.850 7.185 1.00 87.19 84 GLU A C 1
ATOM 635 O O . GLU A 1 84 ? -2.703 -1.169 8.062 1.00 87.19 84 GLU A O 1
ATOM 640 N N . ALA A 1 85 ? -3.894 -1.306 6.155 1.00 90.69 85 ALA A N 1
ATOM 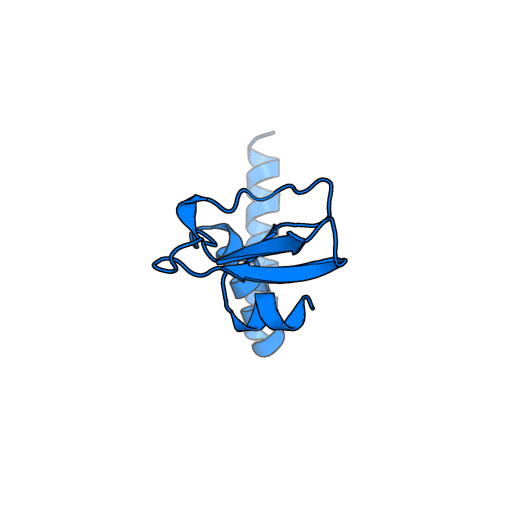641 C CA . ALA A 1 85 ? -4.008 0.138 5.956 1.00 90.69 85 ALA A CA 1
ATOM 642 C C . ALA A 1 85 ? -4.722 0.834 7.130 1.00 90.69 85 ALA A C 1
ATOM 644 O O . ALA A 1 85 ? -4.226 1.832 7.636 1.00 90.69 85 ALA A O 1
ATOM 645 N N . ARG A 1 86 ? -5.831 0.271 7.632 1.00 89.00 86 ARG A N 1
ATOM 646 C CA . ARG A 1 86 ? -6.540 0.783 8.822 1.00 89.00 86 ARG A CA 1
ATOM 647 C C . ARG A 1 86 ? -5.706 0.670 10.097 1.00 89.00 86 ARG A C 1
ATOM 649 O O . ARG A 1 86 ? -5.758 1.546 10.947 1.00 89.00 86 ARG A O 1
ATOM 656 N N . SER A 1 87 ? -4.931 -0.405 10.245 1.00 88.75 87 SER A N 1
ATOM 657 C CA . SER A 1 87 ? -4.049 -0.583 11.406 1.00 88.75 87 SER A CA 1
ATOM 658 C C . SER A 1 87 ? -2.879 0.405 11.421 1.00 88.75 87 SER A C 1
ATOM 660 O O . SER A 1 87 ? -2.306 0.670 12.476 1.00 88.75 87 SER A O 1
ATOM 662 N N . ALA A 1 88 ? -2.524 0.954 10.256 1.00 83.94 88 ALA A N 1
ATOM 663 C CA . ALA A 1 88 ? -1.455 1.929 10.106 1.00 83.94 88 ALA A CA 1
ATOM 664 C C . ALA A 1 88 ? -1.843 3.355 10.538 1.00 83.94 88 ALA A C 1
ATOM 666 O O . ALA A 1 88 ? -0.945 4.201 10.628 1.00 83.94 88 ALA A O 1
ATOM 667 N N . GLY A 1 89 ? -3.125 3.589 10.846 1.00 70.06 89 GLY A N 1
ATOM 668 C CA . GLY A 1 89 ? -3.671 4.868 11.298 1.00 70.06 89 GLY A CA 1
ATOM 669 C C . GLY A 1 89 ? -4.578 5.467 10.253 1.00 70.06 89 GLY A C 1
ATOM 670 O O . GLY A 1 89 ? -4.024 5.854 9.208 1.00 70.06 89 GLY A O 1
#

Secondary structure (DSSP, 8-state):
-HHHHHHHHHHHHHHHHHHHHH-HHHHHHHHHHHHHTTT----EEEEE-TTT--EEEE-TTSTTTTT----GGGT-EEESSHHHHHHT-

pLDDT: mean 79.8, std 11.55, range [52.81, 94.19]

Organism: NCBI:txid429728

Radius of gyration: 18.79 Å; chains: 1; bounding box: 45×48×26 Å